Protein AF-A0A2J8TR13-F1 (afdb_monomer_lite)

Secondary structure (DSSP, 8-state):
-HHHHHHHHTT----BTTS-SB-----HHHHHHHHHHHHH-TT--S------S---BHHHHHHHHHHHTTS-----B-HHHHHHHH-HHHHTTT-

InterPro domains:
  IPR036291 NAD(P)-binding domain superfamily [SSF51735] (3-82)

Structure (mmCIF, N/CA/C/O backbone):
data_AF-A0A2J8TR13-F1
#
_entry.id   AF-A0A2J8TR13-F1
#
loop_
_atom_site.group_PDB
_atom_site.id
_atom_site.type_symbol
_atom_site.label_atom_id
_atom_site.label_alt_id
_atom_site.label_comp_id
_atom_site.label_asym_id
_atom_site.label_entity_id
_atom_site.label_seq_id
_atom_site.pdbx_PDB_ins_code
_atom_site.Cartn_x
_atom_site.Cartn_y
_atom_site.Cartn_z
_atom_site.occupancy
_atom_site.B_iso_or_equiv
_atom_site.auth_seq_id
_atom_site.auth_comp_id
_atom_site.auth_asym_id
_atom_site.auth_atom_id
_atom_site.pdbx_PDB_model_num
ATOM 1 N N . MET A 1 1 ? 4.945 -5.010 3.963 1.00 59.97 1 MET A N 1
ATOM 2 C CA . MET A 1 1 ? 3.850 -5.954 4.300 1.00 59.97 1 MET A CA 1
ATOM 3 C C . MET A 1 1 ? 3.982 -6.619 5.674 1.00 59.97 1 MET A C 1
ATOM 5 O O . MET A 1 1 ? 2.958 -6.770 6.326 1.00 59.97 1 MET A O 1
ATOM 9 N N . GLY A 1 2 ? 5.179 -7.006 6.148 1.00 62.50 2 GLY A N 1
ATOM 10 C CA . GLY A 1 2 ? 5.328 -7.804 7.384 1.00 62.50 2 GLY A CA 1
ATOM 11 C C . GLY A 1 2 ? 4.611 -7.255 8.630 1.00 62.50 2 GLY A C 1
ATOM 12 O O . GLY A 1 2 ? 3.906 -8.002 9.300 1.00 62.50 2 GLY A O 1
ATOM 13 N N . HIS A 1 3 ? 4.703 -5.945 8.888 1.00 68.38 3 HIS A N 1
ATOM 14 C CA . HIS A 1 3 ? 4.075 -5.316 10.060 1.00 68.38 3 HIS A CA 1
ATOM 15 C C . HIS A 1 3 ? 2.541 -5.208 9.987 1.00 68.38 3 HIS A C 1
ATOM 17 O O . HIS A 1 3 ? 1.891 -5.200 11.026 1.00 68.38 3 HIS A O 1
ATOM 23 N N . MET A 1 4 ? 1.951 -5.160 8.786 1.00 78.81 4 MET A N 1
ATOM 24 C CA . MET A 1 4 ? 0.489 -5.113 8.617 1.00 78.81 4 MET A CA 1
ATOM 25 C C . MET A 1 4 ? -0.129 -6.511 8.579 1.00 78.81 4 MET A C 1
ATOM 27 O O . MET A 1 4 ? -1.258 -6.702 9.015 1.00 78.81 4 MET A O 1
ATOM 31 N N . LEU A 1 5 ? 0.597 -7.512 8.079 1.00 86.31 5 LEU A N 1
ATOM 32 C CA . LEU A 1 5 ? 0.010 -8.821 7.809 1.00 86.31 5 LEU A CA 1
ATOM 33 C C . LEU A 1 5 ? -0.322 -9.606 9.086 1.00 86.31 5 LEU A C 1
ATOM 35 O O . LEU A 1 5 ? -1.340 -10.293 9.131 1.00 86.31 5 LEU A O 1
ATOM 39 N N . LEU A 1 6 ? 0.513 -9.512 10.127 1.00 90.00 6 LEU A N 1
ATOM 40 C CA . LEU A 1 6 ? 0.299 -10.255 11.372 1.00 90.00 6 LEU A CA 1
ATOM 41 C C . LEU A 1 6 ? -1.011 -9.851 12.084 1.00 90.00 6 LEU A C 1
ATOM 43 O O . LEU A 1 6 ? -1.822 -10.748 12.323 1.00 90.00 6 LEU A O 1
ATOM 47 N N . PRO A 1 7 ? -1.292 -8.557 12.353 1.00 89.75 7 PRO A N 1
ATOM 48 C CA . PRO A 1 7 ? -2.576 -8.142 12.923 1.00 89.75 7 PRO A CA 1
ATOM 49 C C . PRO A 1 7 ? -3.778 -8.635 12.110 1.00 89.75 7 PRO A C 1
ATOM 51 O O . PRO A 1 7 ? -4.728 -9.172 12.673 1.00 89.75 7 PRO A O 1
ATOM 54 N N . PHE A 1 8 ? -3.714 -8.541 10.779 1.00 92.94 8 PHE A N 1
ATOM 55 C CA . PHE A 1 8 ? -4.794 -8.990 9.901 1.00 92.94 8 PHE A CA 1
ATOM 56 C C . PHE A 1 8 ? -5.017 -10.506 9.953 1.00 92.94 8 PHE A C 1
ATOM 58 O O . PHE A 1 8 ? -6.161 -10.950 10.043 1.00 92.94 8 PHE A O 1
ATOM 65 N N . ARG A 1 9 ? -3.949 -11.315 9.975 1.00 91.81 9 ARG A N 1
ATOM 66 C CA . ARG A 1 9 ? -4.058 -12.782 10.111 1.00 91.81 9 ARG A CA 1
ATOM 67 C C . ARG A 1 9 ? -4.669 -13.203 11.449 1.00 91.81 9 ARG A C 1
ATOM 69 O O . ARG A 1 9 ? -5.366 -14.218 11.493 1.00 91.81 9 ARG A O 1
ATOM 76 N N . LEU A 1 10 ? -4.435 -12.417 12.502 1.00 92.50 10 LEU A N 1
ATOM 77 C CA . LEU A 1 10 ? -5.017 -12.602 13.834 1.00 92.50 10 LEU A CA 1
ATOM 78 C C . LEU A 1 10 ? -6.447 -12.040 13.961 1.00 92.50 10 LEU A C 1
ATOM 80 O O . LEU A 1 10 ? -7.064 -12.203 15.008 1.00 92.50 10 LEU A O 1
ATOM 84 N N . GLY A 1 11 ? -6.995 -11.399 12.921 1.00 91.88 11 GLY A N 1
ATOM 85 C CA . GLY A 1 11 ? -8.315 -10.755 12.971 1.00 91.88 11 GLY A CA 1
ATOM 86 C C . GLY A 1 11 ? -8.344 -9.445 13.767 1.00 91.88 11 GLY A C 1
ATOM 87 O O . GLY A 1 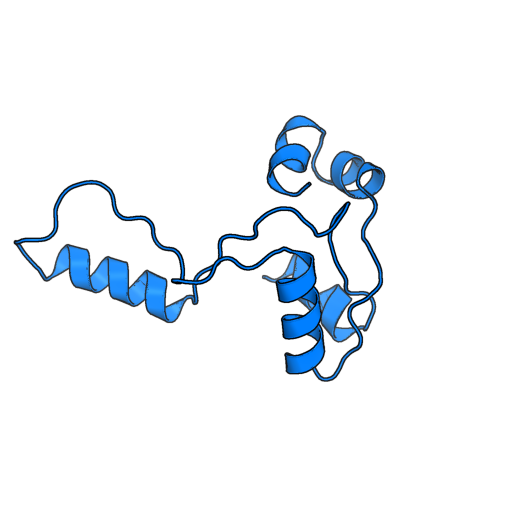11 ? -9.418 -8.968 14.118 1.00 91.88 11 GLY A O 1
ATOM 88 N N . LEU A 1 12 ? -7.172 -8.868 14.040 1.00 92.44 12 LEU A N 1
ATOM 89 C CA . LEU A 1 12 ? -6.982 -7.587 14.723 1.00 92.44 12 LEU A CA 1
ATOM 90 C C . LEU A 1 12 ? -6.714 -6.432 13.741 1.00 92.44 12 LEU A C 1
ATOM 92 O O . LEU A 1 12 ? -6.223 -5.378 14.133 1.00 92.44 12 LEU A O 1
ATOM 96 N N . GLY A 1 13 ? -6.962 -6.656 12.449 1.00 93.31 13 GLY A N 1
ATOM 97 C CA . GLY A 1 13 ? -6.757 -5.665 11.397 1.00 93.31 13 GLY A CA 1
ATOM 98 C C . GLY A 1 13 ? -7.915 -4.677 11.269 1.00 93.31 13 GLY A C 1
ATOM 99 O O . GLY A 1 13 ? -9.038 -4.928 11.716 1.00 93.31 13 GLY A O 1
ATOM 100 N N . GLY A 1 14 ? -7.649 -3.574 10.582 1.00 94.94 14 GLY A N 1
ATOM 101 C CA . GLY A 1 14 ? -8.646 -2.576 10.219 1.00 94.94 14 GLY A CA 1
ATOM 102 C C . GLY A 1 14 ? -8.008 -1.287 9.704 1.00 94.94 14 GLY A C 1
ATOM 103 O O . GLY A 1 14 ? -6.799 -1.269 9.445 1.00 94.94 14 GLY A O 1
ATOM 104 N N . PRO A 1 15 ? -8.821 -0.239 9.493 1.00 95.69 15 PRO A N 1
ATOM 105 C CA . PRO A 1 15 ? -8.356 1.021 8.929 1.00 95.69 15 PRO A CA 1
ATOM 106 C C . PRO A 1 15 ? -7.406 1.762 9.878 1.00 95.69 15 PRO A C 1
ATOM 108 O O . PRO A 1 15 ? -7.456 1.606 11.094 1.00 95.69 15 PRO A O 1
ATOM 111 N N . ILE A 1 16 ? -6.547 2.607 9.325 1.00 94.00 16 ILE A N 1
ATOM 112 C CA . ILE A 1 16 ? -5.644 3.485 10.067 1.00 94.00 16 ILE A CA 1
ATOM 113 C C . ILE A 1 16 ? -6.281 4.873 10.150 1.00 94.00 16 ILE A C 1
ATOM 115 O O . ILE A 1 16 ? -6.680 5.437 9.131 1.00 94.00 16 ILE A O 1
ATOM 119 N N . GLY A 1 17 ? -6.362 5.440 11.354 1.00 92.88 17 GLY A N 1
ATOM 120 C CA . GLY A 1 17 ? -6.969 6.750 11.566 1.00 92.88 17 GLY A CA 1
ATOM 121 C C . GLY A 1 17 ? -8.440 6.764 11.145 1.00 92.88 17 GLY A C 1
ATOM 122 O O . GLY A 1 17 ? -9.223 5.923 11.584 1.00 92.88 17 GLY A O 1
ATOM 123 N N . SER A 1 18 ? -8.814 7.729 10.298 1.00 93.31 18 SER A N 1
ATOM 124 C CA . SER A 1 18 ? -10.186 7.838 9.783 1.00 93.31 18 SER A CA 1
ATOM 125 C C . SER A 1 18 ? -10.522 6.776 8.728 1.00 93.31 18 SER A C 1
ATOM 127 O O . SER A 1 18 ? -11.694 6.471 8.532 1.00 93.31 18 SER A O 1
ATOM 129 N N . GLY A 1 19 ? -9.511 6.241 8.037 1.00 94.44 19 GLY A N 1
ATOM 130 C CA . GLY A 1 19 ? -9.660 5.320 6.912 1.00 94.44 19 GLY A CA 1
ATOM 131 C C . GLY A 1 19 ? -10.021 5.977 5.572 1.00 94.44 19 GLY A C 1
ATOM 132 O O . GLY A 1 19 ? -9.976 5.291 4.553 1.00 94.44 19 GLY A O 1
ATOM 133 N N . HIS A 1 20 ? -10.357 7.272 5.544 1.00 95.06 20 HIS A N 1
ATOM 134 C CA . HIS A 1 20 ? -10.798 7.984 4.333 1.00 95.06 20 HIS A CA 1
ATOM 135 C C . HIS A 1 20 ? -9.645 8.472 3.453 1.00 95.06 20 HIS A C 1
ATOM 137 O O . HIS A 1 20 ? -9.863 8.849 2.303 1.00 95.06 20 HIS A O 1
ATOM 143 N N . GLN A 1 21 ? -8.424 8.495 3.984 1.00 94.31 21 GLN A N 1
ATOM 144 C CA . GLN A 1 21 ? -7.247 8.893 3.233 1.00 94.31 21 GLN A CA 1
ATOM 145 C C . GLN A 1 21 ? -7.003 7.926 2.069 1.00 94.31 21 GLN A C 1
ATOM 147 O O . GLN A 1 21 ? -7.159 6.705 2.206 1.00 94.31 21 GLN A O 1
ATOM 152 N N . PHE A 1 22 ? -6.618 8.479 0.917 1.00 94.81 22 PHE A N 1
ATOM 153 C CA . PHE A 1 22 ? -6.249 7.681 -0.246 1.00 94.81 22 PHE A CA 1
ATOM 154 C C . PHE A 1 22 ? -5.046 6.797 0.074 1.00 94.81 22 PHE A C 1
ATOM 156 O O . PHE A 1 22 ? -4.091 7.221 0.725 1.00 94.81 22 PHE A O 1
ATOM 163 N N . PHE A 1 23 ? -5.095 5.564 -0.413 1.00 94.06 23 PHE A N 1
ATOM 164 C CA . PHE A 1 23 ? -4.073 4.558 -0.194 1.00 94.06 23 PHE A CA 1
ATOM 165 C C . PHE A 1 23 ? -3.475 4.133 -1.541 1.00 94.06 23 PHE A C 1
ATOM 167 O O . PHE A 1 23 ? -3.926 3.148 -2.132 1.00 94.06 23 PHE A O 1
ATOM 174 N N . PRO A 1 24 ? -2.485 4.881 -2.067 1.00 93.81 24 PRO A N 1
ATOM 175 C CA . PRO A 1 24 ? -1.802 4.490 -3.291 1.00 93.81 24 PRO A CA 1
ATOM 176 C C . PRO A 1 24 ? -1.081 3.161 -3.061 1.00 93.81 24 PRO A C 1
ATOM 178 O O . PRO A 1 24 ? -0.255 3.023 -2.158 1.00 93.81 24 PRO A O 1
ATOM 181 N N . TRP A 1 25 ? -1.407 2.170 -3.881 1.00 93.50 25 TRP A N 1
ATOM 182 C CA . TRP A 1 25 ? -0.852 0.826 -3.794 1.00 93.50 25 TRP A CA 1
ATOM 183 C C . TRP A 1 25 ? -0.472 0.335 -5.186 1.00 93.50 25 TRP A C 1
ATOM 185 O O . TRP A 1 25 ? -0.968 0.835 -6.191 1.00 93.50 25 TRP A O 1
ATOM 195 N N . ILE A 1 26 ? 0.410 -0.655 -5.244 1.00 96.19 26 ILE A N 1
ATOM 196 C CA . ILE A 1 26 ? 0.754 -1.367 -6.472 1.00 96.19 26 ILE A CA 1
ATOM 197 C C . ILE A 1 26 ? 1.079 -2.814 -6.122 1.00 96.19 26 ILE A C 1
ATOM 199 O O . ILE A 1 26 ? 1.660 -3.089 -5.065 1.00 96.19 26 ILE A O 1
ATOM 203 N N . HIS A 1 27 ? 0.689 -3.754 -6.980 1.00 95.06 27 HIS A N 1
ATOM 204 C CA . HIS A 1 27 ? 1.138 -5.129 -6.835 1.00 95.06 27 HIS A CA 1
ATOM 205 C C . HIS A 1 27 ? 2.640 -5.214 -7.143 1.00 95.06 27 HIS A C 1
ATOM 207 O O . HIS A 1 27 ? 3.136 -4.568 -8.062 1.00 95.06 27 HIS A O 1
ATOM 213 N N . ILE A 1 28 ? 3.388 -6.035 -6.401 1.00 95.69 28 ILE A N 1
ATOM 214 C CA . ILE A 1 28 ? 4.847 -6.130 -6.578 1.00 95.69 28 ILE A CA 1
ATOM 215 C C . ILE A 1 28 ? 5.243 -6.555 -8.000 1.00 95.69 28 ILE A C 1
ATOM 217 O O . ILE A 1 28 ? 6.234 -6.064 -8.532 1.00 95.69 28 ILE A O 1
ATOM 221 N N . GLY A 1 29 ? 4.440 -7.420 -8.627 1.00 98.00 29 GLY A N 1
ATOM 222 C CA . GLY A 1 29 ? 4.635 -7.835 -10.015 1.00 98.00 29 GLY A CA 1
ATOM 223 C C . GLY A 1 29 ? 4.432 -6.696 -11.014 1.00 98.00 29 GLY A C 1
ATOM 224 O O . GLY A 1 29 ? 5.196 -6.600 -11.967 1.00 98.00 29 GLY A O 1
ATOM 225 N N . ASP A 1 30 ? 3.479 -5.794 -10.762 1.00 97.56 30 ASP A N 1
ATOM 226 C CA . ASP A 1 30 ? 3.239 -4.644 -11.639 1.00 97.56 30 ASP A CA 1
ATOM 227 C C . ASP A 1 30 ? 4.366 -3.623 -11.509 1.00 97.56 30 ASP A C 1
ATOM 229 O O . ASP A 1 30 ? 4.844 -3.108 -12.513 1.00 97.56 30 ASP A O 1
ATOM 233 N N . LEU A 1 31 ? 4.856 -3.372 -10.290 1.00 98.00 31 LEU A N 1
ATOM 234 C CA . LEU A 1 31 ? 6.004 -2.486 -10.098 1.00 98.00 31 LEU A CA 1
ATOM 235 C C . LEU A 1 31 ? 7.260 -3.049 -10.775 1.00 98.00 31 LEU A C 1
ATOM 237 O O . LEU A 1 31 ? 7.967 -2.310 -11.456 1.00 98.00 31 LEU A O 1
ATOM 241 N N . ALA A 1 32 ? 7.520 -4.352 -10.628 1.00 98.25 32 ALA A N 1
ATOM 242 C CA . ALA A 1 32 ? 8.608 -5.017 -11.339 1.00 98.25 32 ALA A CA 1
ATOM 243 C C . ALA A 1 32 ? 8.432 -4.900 -12.863 1.00 98.25 32 ALA A C 1
ATOM 245 O O . ALA A 1 32 ? 9.378 -4.540 -13.555 1.00 98.25 32 ALA A O 1
ATOM 246 N N . GLY A 1 33 ? 7.216 -5.115 -13.371 1.00 98.38 33 GLY A N 1
ATOM 247 C CA . GLY A 1 33 ? 6.889 -4.969 -14.788 1.00 98.38 33 GLY A CA 1
ATOM 248 C C . GLY A 1 33 ? 7.094 -3.547 -15.313 1.00 98.38 33 GLY A C 1
ATOM 249 O O . GLY A 1 33 ? 7.669 -3.380 -16.384 1.00 98.38 33 GLY A O 1
ATOM 250 N N . ILE A 1 34 ? 6.702 -2.520 -14.551 1.00 97.94 34 ILE A N 1
ATOM 251 C CA . ILE A 1 34 ? 6.948 -1.111 -14.900 1.00 97.94 34 ILE A CA 1
ATOM 252 C C . ILE A 1 34 ? 8.451 -0.841 -14.998 1.00 97.94 34 ILE A C 1
ATOM 254 O O . ILE A 1 34 ? 8.892 -0.207 -15.955 1.00 97.94 34 ILE A O 1
ATOM 258 N N . LEU A 1 35 ? 9.241 -1.333 -14.038 1.00 97.88 35 LEU A N 1
ATOM 259 C CA . LEU A 1 35 ? 10.695 -1.169 -14.051 1.00 97.88 35 LEU A CA 1
ATOM 260 C C . LEU A 1 35 ? 11.330 -1.876 -15.255 1.00 97.88 35 LEU A C 1
ATOM 262 O O . LEU A 1 35 ? 12.122 -1.261 -15.963 1.00 97.88 35 LEU A O 1
ATOM 266 N N . THR A 1 36 ? 10.956 -3.129 -15.524 1.00 98.38 36 THR A N 1
ATOM 267 C CA . THR A 1 36 ? 11.423 -3.876 -16.702 1.00 98.38 36 THR A CA 1
ATOM 268 C C . THR A 1 36 ? 11.054 -3.154 -17.995 1.00 98.38 36 THR A C 1
ATOM 270 O O . THR A 1 36 ? 11.916 -2.927 -18.838 1.00 98.38 36 THR A O 1
ATOM 273 N N . HIS A 1 37 ? 9.805 -2.704 -18.126 1.00 98.25 37 HIS A N 1
ATOM 274 C CA . HIS A 1 37 ? 9.348 -1.981 -19.307 1.00 98.25 37 HIS A CA 1
ATOM 275 C C . HIS A 1 37 ? 10.114 -0.670 -19.514 1.00 98.25 37 HIS A C 1
ATOM 277 O O . HIS A 1 37 ? 10.523 -0.376 -20.633 1.00 98.25 37 HIS A O 1
ATOM 283 N N . ALA A 1 38 ? 10.363 0.091 -18.446 1.00 97.62 38 ALA A N 1
ATOM 284 C CA . ALA A 1 38 ? 11.135 1.329 -18.518 1.00 97.62 38 ALA A CA 1
ATOM 285 C C . ALA A 1 38 ? 12.606 1.102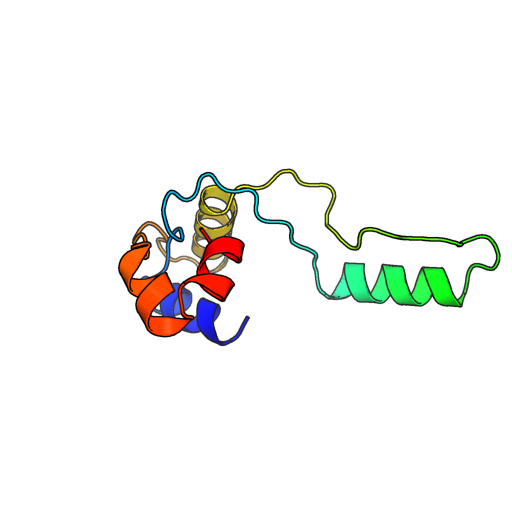 -18.915 1.00 97.62 38 ALA A C 1
ATOM 287 O O . ALA A 1 38 ? 13.212 1.985 -19.513 1.00 97.62 38 ALA A O 1
ATOM 288 N N . LEU A 1 39 ? 13.178 -0.064 -18.594 1.00 97.81 39 LEU A N 1
ATOM 289 C CA . LEU A 1 39 ? 14.540 -0.433 -18.988 1.00 97.81 39 LEU A CA 1
ATOM 290 C C . LEU A 1 39 ? 14.626 -0.932 -20.437 1.00 97.81 39 LEU A C 1
ATOM 292 O O . LEU A 1 39 ? 15.624 -0.681 -21.107 1.00 97.81 39 LEU A O 1
ATOM 296 N N . GLU A 1 40 ? 13.612 -1.654 -20.913 1.00 98.25 40 GLU A N 1
ATOM 297 C CA . GLU A 1 40 ? 13.621 -2.297 -22.236 1.00 98.25 40 GLU A CA 1
ATOM 298 C C . GLU A 1 40 ? 13.067 -1.397 -23.352 1.00 98.25 40 GLU A C 1
ATOM 300 O O . GLU A 1 40 ? 13.461 -1.520 -24.515 1.00 98.25 40 GLU A O 1
ATOM 305 N N . ALA A 1 41 ? 12.142 -0.490 -23.028 1.00 97.94 41 ALA A N 1
ATOM 306 C CA . ALA A 1 41 ? 11.478 0.362 -24.003 1.00 97.94 41 ALA A CA 1
ATOM 307 C C . ALA A 1 41 ? 12.160 1.734 -24.128 1.00 97.94 41 ALA A C 1
ATOM 309 O O . ALA A 1 41 ? 11.920 2.646 -23.342 1.00 97.94 41 ALA A O 1
ATOM 310 N N . ASN A 1 42 ? 12.915 1.932 -25.214 1.00 95.88 42 ASN A N 1
ATOM 311 C CA . ASN A 1 42 ? 13.672 3.168 -25.493 1.00 95.88 42 ASN A CA 1
ATOM 312 C C . ASN A 1 42 ? 12.831 4.456 -25.604 1.00 95.88 42 ASN A C 1
ATOM 314 O O . ASN A 1 42 ? 13.387 5.549 -25.686 1.00 95.88 42 ASN A O 1
ATOM 318 N N . HIS A 1 43 ? 11.504 4.345 -25.677 1.00 97.31 43 HIS A N 1
ATOM 319 C CA . HIS A 1 43 ? 10.604 5.494 -25.767 1.00 97.31 43 HIS A CA 1
ATOM 320 C C . HIS A 1 43 ? 10.082 5.952 -24.400 1.00 97.31 43 HIS A C 1
ATOM 322 O O . HIS A 1 43 ? 9.457 7.008 -24.327 1.00 97.31 43 HIS A O 1
ATOM 328 N N . VAL A 1 44 ? 10.314 5.195 -23.327 1.00 97.62 44 VAL A N 1
ATOM 329 C CA . VAL A 1 44 ? 9.869 5.558 -21.979 1.00 97.62 44 VAL A CA 1
ATOM 330 C C . VAL A 1 44 ? 10.869 6.537 -21.369 1.00 97.62 44 VAL A C 1
ATOM 332 O O . VAL A 1 44 ? 12.053 6.244 -21.245 1.00 97.62 44 VAL A O 1
ATOM 335 N N . HIS A 1 45 ? 10.397 7.725 -20.999 1.00 96.00 45 HIS A N 1
ATOM 336 C CA . HIS A 1 45 ? 11.222 8.776 -20.407 1.00 96.00 45 HIS A CA 1
ATOM 337 C C . HIS A 1 45 ? 10.410 9.627 -19.427 1.00 96.00 45 HIS A C 1
ATOM 339 O O . HIS A 1 45 ? 9.192 9.744 -19.540 1.00 96.00 45 HIS A O 1
ATOM 345 N N . GLY A 1 46 ? 11.101 10.253 -18.473 1.00 96.38 46 GLY A N 1
ATOM 346 C CA . GLY A 1 46 ? 10.483 11.111 -17.464 1.00 96.38 46 GLY A CA 1
ATOM 347 C C . GLY A 1 46 ? 9.995 10.355 -16.226 1.00 96.38 46 GLY A C 1
ATOM 348 O O . GLY A 1 46 ? 10.523 9.304 -15.868 1.00 96.38 46 GLY A O 1
ATOM 349 N N . VAL A 1 47 ? 9.023 10.943 -15.527 1.00 96.81 47 VAL A N 1
ATOM 350 C CA . VAL A 1 47 ? 8.514 10.436 -14.244 1.00 96.81 47 VAL A CA 1
ATOM 351 C C . VAL A 1 47 ? 7.332 9.501 -14.477 1.00 96.81 47 VAL A C 1
ATOM 353 O O . VAL A 1 47 ? 6.361 9.877 -15.131 1.00 96.81 47 VAL A O 1
ATOM 356 N N . LEU A 1 48 ? 7.390 8.309 -13.881 1.00 96.81 48 LEU A N 1
ATOM 357 C CA . LEU A 1 48 ? 6.295 7.342 -13.867 1.00 96.81 48 LEU A CA 1
ATOM 358 C C . LEU A 1 48 ? 5.770 7.165 -12.442 1.00 96.81 48 LEU A C 1
ATOM 360 O O . LEU A 1 48 ? 6.536 6.877 -11.521 1.00 96.81 48 LEU A O 1
ATOM 364 N N . ASN A 1 49 ? 4.454 7.274 -12.267 1.00 95.88 49 ASN A N 1
ATOM 365 C CA . ASN A 1 49 ? 3.805 6.911 -11.012 1.00 95.88 49 ASN A CA 1
ATOM 366 C C . ASN A 1 49 ? 3.540 5.402 -11.003 1.00 95.88 49 ASN A C 1
ATOM 368 O O . ASN A 1 49 ? 2.622 4.924 -11.666 1.00 95.88 49 ASN A O 1
ATOM 372 N N . GLY A 1 50 ? 4.338 4.654 -10.239 1.00 96.25 50 GLY A N 1
ATOM 373 C CA . GLY A 1 50 ? 4.170 3.214 -10.032 1.00 96.25 50 GLY A CA 1
ATOM 374 C C . GLY A 1 50 ? 3.032 2.896 -9.065 1.00 96.25 50 GLY A C 1
ATOM 375 O O . GLY A 1 50 ? 3.277 2.397 -7.969 1.00 96.25 50 GLY A O 1
ATOM 376 N N . VAL A 1 51 ? 1.798 3.207 -9.457 1.00 96.31 51 VAL A N 1
ATOM 377 C CA . VAL A 1 51 ? 0.575 2.927 -8.692 1.00 96.31 51 VAL A CA 1
ATOM 378 C C . VAL A 1 51 ? -0.421 2.162 -9.557 1.00 96.31 51 VAL A C 1
ATOM 380 O O . VAL A 1 51 ? -0.490 2.366 -10.768 1.00 96.31 51 VAL A O 1
ATOM 383 N N . ALA A 1 52 ? -1.204 1.280 -8.941 1.00 95.62 52 ALA A N 1
ATOM 384 C CA . ALA A 1 52 ? -2.328 0.637 -9.604 1.00 95.62 52 ALA A CA 1
ATOM 385 C C . ALA A 1 52 ? -3.371 1.695 -10.024 1.00 95.62 52 ALA A C 1
ATOM 387 O O . ALA A 1 52 ? -3.529 2.706 -9.330 1.00 95.62 52 ALA A O 1
ATOM 388 N N . PRO A 1 53 ? -4.128 1.472 -11.115 1.00 91.75 53 PRO A N 1
ATOM 389 C CA . PRO A 1 53 ? -5.173 2.385 -11.584 1.00 91.75 53 PRO A CA 1
ATOM 390 C C . PRO A 1 53 ? -6.438 2.274 -10.713 1.00 91.75 53 PRO A C 1
ATOM 392 O O . PRO A 1 53 ? -7.512 1.901 -11.177 1.00 91.75 53 PRO A O 1
ATOM 395 N N . SER A 1 54 ? -6.298 2.555 -9.418 1.00 88.19 54 SER A N 1
ATOM 396 C CA . SER A 1 54 ? -7.343 2.435 -8.404 1.00 88.19 54 SER A CA 1
ATOM 397 C C . SER A 1 54 ? -7.281 3.622 -7.448 1.00 88.19 54 SER A C 1
ATOM 399 O O . SER A 1 54 ? -6.232 3.915 -6.881 1.00 88.19 54 SER A O 1
ATOM 401 N N . SER A 1 55 ? -8.426 4.245 -7.180 1.00 89.75 55 SER A N 1
ATOM 402 C CA . SER A 1 55 ? -8.565 5.328 -6.194 1.00 89.75 55 SER A CA 1
ATOM 403 C C . SER A 1 55 ? -8.985 4.790 -4.824 1.00 89.75 55 SER A C 1
ATOM 405 O O . SER A 1 55 ? -9.946 5.273 -4.237 1.00 89.75 55 SER A O 1
ATOM 407 N N . ALA A 1 56 ? -8.295 3.753 -4.342 1.00 94.31 56 ALA A N 1
ATOM 408 C CA . ALA A 1 56 ? -8.674 3.085 -3.100 1.00 94.31 56 ALA A CA 1
ATOM 409 C C . ALA A 1 56 ? -8.389 3.968 -1.877 1.00 94.31 56 ALA A C 1
ATOM 411 O O . ALA A 1 56 ? -7.345 4.619 -1.788 1.00 94.31 56 ALA A O 1
ATOM 412 N N . THR A 1 57 ? -9.295 3.940 -0.909 1.00 96.19 57 THR A N 1
ATOM 413 C CA . THR A 1 57 ? -9.096 4.469 0.445 1.00 96.19 57 THR A CA 1
ATOM 414 C C . THR A 1 57 ? -8.448 3.421 1.351 1.00 96.19 57 THR A C 1
ATOM 416 O O . THR A 1 57 ? -8.465 2.217 1.070 1.00 96.19 57 THR A O 1
ATOM 419 N N . ASN A 1 58 ? -7.884 3.854 2.481 1.00 95.25 58 ASN A N 1
ATOM 420 C CA . ASN A 1 58 ? -7.326 2.924 3.461 1.00 95.25 58 ASN A CA 1
ATOM 421 C C . ASN A 1 58 ? -8.392 1.963 4.032 1.00 95.25 58 ASN A C 1
ATOM 423 O O . ASN A 1 58 ? -8.093 0.788 4.257 1.00 95.25 58 ASN A O 1
ATOM 427 N N . ALA A 1 59 ? -9.633 2.428 4.212 1.00 95.62 59 ALA A N 1
ATOM 428 C CA . ALA A 1 59 ? -10.754 1.600 4.652 1.00 95.62 59 ALA A CA 1
ATOM 429 C C . ALA A 1 59 ? -11.091 0.487 3.647 1.00 95.62 59 ALA A C 1
ATOM 431 O O . ALA A 1 59 ? -11.195 -0.679 4.037 1.00 95.62 59 ALA A O 1
ATOM 432 N N . GLU A 1 60 ? -11.190 0.819 2.358 1.00 96.00 60 GLU A N 1
ATOM 433 C CA . GLU A 1 60 ? -11.433 -0.166 1.294 1.00 96.00 60 GLU A CA 1
ATOM 434 C C . GLU A 1 60 ? -10.285 -1.174 1.190 1.00 96.00 60 GLU A C 1
ATOM 436 O O . GLU A 1 60 ? -10.518 -2.382 1.070 1.00 96.00 60 GLU A O 1
ATOM 441 N N . PHE A 1 61 ? -9.038 -0.701 1.300 1.00 94.75 61 PHE A N 1
ATOM 442 C CA . PHE A 1 61 ? -7.867 -1.573 1.327 1.00 94.75 61 PHE A CA 1
ATOM 443 C C . PHE A 1 61 ?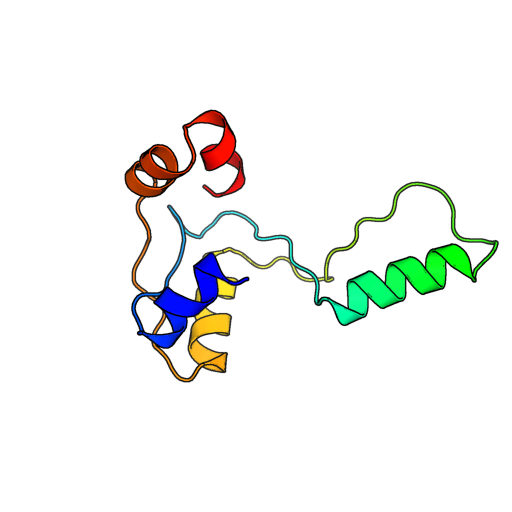 -7.916 -2.547 2.514 1.00 94.75 61 PHE A C 1
ATOM 445 O O . PHE A 1 61 ? -7.749 -3.754 2.328 1.00 94.75 61 PHE A O 1
ATOM 452 N N . ALA A 1 62 ? -8.182 -2.052 3.727 1.00 95.12 62 ALA A N 1
ATOM 453 C CA . ALA A 1 62 ? -8.274 -2.881 4.925 1.00 95.12 62 ALA A CA 1
ATOM 454 C C . ALA A 1 62 ? -9.396 -3.924 4.798 1.00 95.12 62 ALA A C 1
ATOM 456 O O . ALA A 1 62 ? -9.180 -5.108 5.064 1.00 95.12 62 ALA A O 1
ATOM 457 N N . GLN A 1 63 ? -10.577 -3.529 4.325 1.00 95.62 63 GLN A N 1
ATOM 458 C CA . GLN A 1 63 ? -11.683 -4.460 4.107 1.00 95.62 63 GLN A CA 1
ATOM 459 C C . GLN A 1 63 ? -11.308 -5.561 3.104 1.00 95.62 63 GLN A C 1
ATOM 461 O O . GLN A 1 63 ? -11.531 -6.744 3.374 1.00 95.62 63 GLN A O 1
ATOM 466 N N . THR A 1 64 ? -10.691 -5.181 1.983 1.00 94.94 64 THR A N 1
ATOM 467 C CA . THR A 1 64 ? -10.283 -6.113 0.922 1.00 94.94 64 THR A CA 1
ATOM 468 C C . THR A 1 64 ? -9.202 -7.077 1.408 1.00 94.94 64 THR A C 1
ATOM 470 O O . THR A 1 64 ? -9.290 -8.281 1.165 1.00 94.94 64 THR A O 1
ATOM 473 N N . LEU A 1 65 ? -8.217 -6.586 2.167 1.00 94.12 65 LEU A N 1
ATOM 474 C CA . LEU A 1 65 ? -7.175 -7.421 2.765 1.00 94.12 65 LEU A CA 1
ATOM 475 C C . LEU A 1 65 ? -7.754 -8.407 3.792 1.00 94.12 65 LEU A C 1
ATOM 477 O O . LEU A 1 65 ? -7.361 -9.572 3.815 1.00 94.12 65 LEU A O 1
ATOM 481 N N . GLY A 1 66 ? -8.702 -7.965 4.622 1.00 95.31 66 GLY A N 1
ATOM 482 C CA . GLY A 1 66 ? -9.423 -8.847 5.541 1.00 95.31 66 GLY A CA 1
ATOM 483 C C . GLY A 1 66 ? -10.160 -9.962 4.801 1.00 95.31 66 GLY A C 1
ATOM 484 O O . GLY A 1 66 ? -9.967 -11.140 5.114 1.00 95.31 66 GLY A O 1
ATOM 485 N N . ALA A 1 67 ? -10.934 -9.602 3.773 1.00 96.00 67 ALA A N 1
ATOM 486 C CA . ALA A 1 67 ? -11.676 -10.552 2.947 1.00 96.00 67 ALA A CA 1
ATOM 487 C C . ALA A 1 67 ? -10.750 -11.582 2.279 1.00 96.00 67 ALA A C 1
ATOM 489 O O . ALA A 1 67 ? -11.009 -12.782 2.375 1.00 96.00 67 ALA A O 1
ATOM 490 N N . ALA A 1 68 ? -9.630 -11.138 1.697 1.00 95.00 68 ALA A N 1
ATOM 491 C CA . ALA A 1 68 ? -8.636 -12.015 1.075 1.00 95.00 68 ALA A CA 1
ATOM 492 C C . ALA A 1 68 ? -7.999 -13.012 2.064 1.00 95.00 68 ALA A C 1
ATOM 494 O O . ALA A 1 68 ? -7.579 -14.098 1.671 1.00 95.00 68 ALA A O 1
ATOM 495 N N . LEU A 1 69 ? -7.939 -12.663 3.352 1.00 94.56 69 LEU A N 1
ATOM 496 C CA . LEU A 1 69 ? -7.409 -13.516 4.419 1.00 94.56 69 LEU A CA 1
ATOM 497 C C . LEU A 1 69 ? -8.490 -14.330 5.151 1.00 94.56 69 LEU A C 1
ATOM 499 O O . LEU A 1 69 ? -8.159 -15.066 6.083 1.00 94.56 69 LEU A O 1
ATOM 503 N N . GLY A 1 70 ? -9.768 -14.191 4.784 1.00 95.62 70 GLY A N 1
ATOM 504 C CA . GLY A 1 70 ? -10.884 -14.820 5.500 1.00 95.62 70 GLY A CA 1
ATOM 505 C C . GLY A 1 70 ? -11.062 -14.289 6.928 1.00 95.62 70 GLY A C 1
ATOM 506 O O . GLY A 1 70 ? -11.502 -15.017 7.822 1.00 95.62 70 GLY A O 1
ATOM 507 N N . ARG A 1 71 ? -10.675 -13.033 7.179 1.00 95.25 71 ARG A N 1
ATOM 508 C CA . ARG A 1 71 ? -10.722 -12.385 8.496 1.00 95.25 71 ARG A CA 1
ATOM 509 C C . ARG A 1 71 ? -11.534 -11.098 8.442 1.00 95.25 71 ARG A C 1
ATOM 511 O O . ARG A 1 71 ? -11.620 -10.422 7.424 1.00 95.25 71 ARG A O 1
ATOM 518 N N . ARG A 1 72 ? -12.121 -10.730 9.579 1.00 92.06 72 ARG A N 1
ATOM 519 C CA . ARG A 1 72 ? -12.749 -9.416 9.733 1.00 92.06 72 ARG A CA 1
ATOM 520 C C . ARG A 1 72 ? -11.653 -8.351 9.898 1.00 92.06 72 ARG A C 1
ATOM 522 O O . ARG A 1 72 ? -10.665 -8.612 10.578 1.00 92.06 72 ARG A O 1
ATOM 529 N N . ALA A 1 73 ? -11.835 -7.176 9.295 1.00 92.62 73 ALA A N 1
ATOM 530 C CA . ALA A 1 73 ? -10.857 -6.084 9.311 1.00 92.62 73 ALA A CA 1
ATOM 531 C C . ALA A 1 73 ? -11.519 -4.730 9.623 1.00 92.62 73 ALA A C 1
ATOM 533 O O . ALA A 1 73 ? -11.567 -3.839 8.781 1.00 92.62 73 ALA A O 1
ATOM 534 N N . PHE A 1 74 ? -12.086 -4.597 10.823 1.00 90.62 74 PHE A N 1
ATOM 535 C CA . PHE A 1 74 ? -12.843 -3.409 11.240 1.00 90.62 74 PHE A CA 1
ATOM 536 C C . PHE A 1 74 ? -12.278 -2.735 12.494 1.00 90.62 74 PHE A C 1
ATOM 538 O O . PHE A 1 74 ? -12.915 -1.817 12.995 1.00 90.62 74 PHE A O 1
ATOM 545 N N . ILE A 1 75 ? -11.133 -3.179 13.031 1.00 94.56 75 ILE A N 1
ATOM 546 C CA . ILE A 1 75 ? -10.536 -2.569 14.227 1.00 94.56 75 ILE A CA 1
ATOM 547 C C . ILE A 1 75 ? -9.699 -1.358 13.793 1.00 94.56 75 ILE A C 1
ATOM 549 O O . ILE A 1 75 ? -8.615 -1.558 13.241 1.00 94.56 75 ILE A O 1
ATOM 553 N N . PRO A 1 76 ? -10.167 -0.112 14.001 1.00 93.31 76 PRO A N 1
ATOM 554 C CA . PRO A 1 76 ? -9.405 1.055 13.595 1.00 93.31 76 PRO A CA 1
ATOM 555 C C . PRO A 1 76 ? -8.165 1.220 14.476 1.00 93.31 76 PRO A C 1
ATOM 557 O O . PRO A 1 76 ? -8.244 1.091 15.700 1.00 93.31 76 PRO A O 1
ATOM 560 N N . LEU A 1 77 ? -7.028 1.557 13.870 1.00 93.25 77 LEU A N 1
ATOM 561 C CA . LEU A 1 77 ? -5.824 1.966 14.584 1.00 93.25 77 LEU A CA 1
ATOM 562 C C . LEU A 1 77 ? -5.892 3.480 14.851 1.00 93.25 77 LEU A C 1
ATOM 564 O O . LEU A 1 77 ? -5.794 4.256 13.896 1.00 93.25 77 LEU A O 1
ATOM 568 N N . PRO A 1 78 ? -6.043 3.937 16.110 1.00 94.00 78 PRO A N 1
ATOM 569 C CA . PRO A 1 78 ? -6.214 5.357 16.399 1.00 94.00 78 PRO A CA 1
ATOM 570 C C . PRO A 1 78 ? -4.989 6.181 16.001 1.00 94.00 78 PRO A C 1
ATOM 572 O O . PRO A 1 78 ? -3.848 5.755 16.201 1.00 94.00 78 PRO A O 1
ATOM 575 N N . SER A 1 79 ? -5.215 7.410 15.533 1.00 92.88 79 SER A N 1
ATOM 576 C CA . SER A 1 79 ? -4.150 8.325 15.103 1.00 92.88 79 SER A CA 1
ATOM 577 C C . SER A 1 79 ? -3.083 8.566 16.172 1.00 92.88 79 SER A C 1
ATOM 579 O O . SER A 1 79 ? -1.905 8.698 15.854 1.00 92.88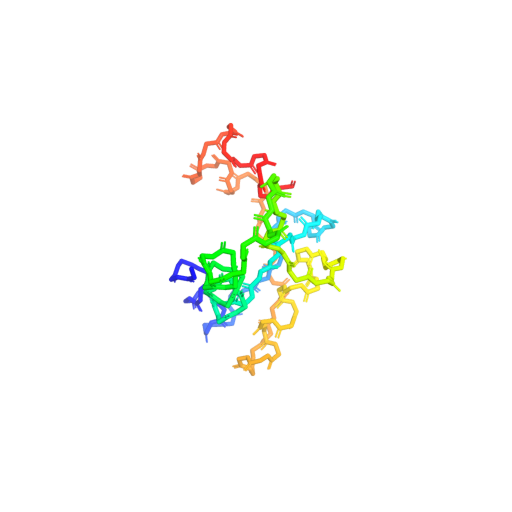 79 SER A O 1
ATOM 581 N N . THR A 1 80 ? -3.476 8.574 17.446 1.00 93.94 80 THR A N 1
ATOM 582 C CA . THR A 1 80 ? -2.564 8.715 18.589 1.00 93.94 80 THR A CA 1
ATOM 583 C C . THR A 1 80 ? -1.590 7.544 18.705 1.00 93.94 80 THR A C 1
ATOM 585 O O . THR A 1 80 ? -0.414 7.763 18.982 1.00 93.94 80 THR A O 1
ATOM 588 N N . VAL A 1 81 ? -2.043 6.315 18.435 1.00 92.62 81 VAL A N 1
ATOM 589 C CA . VAL A 1 81 ? -1.192 5.116 18.445 1.00 92.62 81 VAL A CA 1
ATOM 590 C C . VAL A 1 81 ? -0.207 5.164 17.281 1.00 92.62 81 VAL A C 1
ATOM 592 O O . VAL A 1 81 ? 0.983 4.928 17.473 1.00 92.62 81 VAL A O 1
ATOM 595 N N . VAL A 1 82 ? -0.672 5.549 16.089 1.00 91.56 82 VAL A N 1
ATOM 596 C CA . VAL A 1 82 ? 0.199 5.730 14.913 1.00 91.56 82 VAL A CA 1
ATOM 597 C C . VAL A 1 82 ? 1.278 6.779 15.197 1.00 91.56 82 VAL A C 1
ATOM 599 O O . VAL A 1 82 ? 2.458 6.537 14.950 1.00 91.56 82 VAL A O 1
ATOM 602 N N . GLN A 1 83 ? 0.897 7.921 15.775 1.00 93.56 83 GLN A N 1
ATOM 603 C CA . GLN A 1 83 ? 1.831 8.981 16.161 1.00 93.56 83 GLN A CA 1
ATOM 604 C C . GLN A 1 83 ? 2.817 8.535 17.245 1.00 93.56 83 GLN A C 1
ATOM 606 O O . GLN A 1 83 ? 3.977 8.933 17.186 1.00 93.56 83 GLN A O 1
ATOM 611 N N . ALA A 1 84 ? 2.394 7.710 18.205 1.00 93.94 84 ALA A N 1
ATOM 612 C CA . ALA A 1 84 ? 3.279 7.182 19.241 1.00 93.94 84 ALA A CA 1
ATOM 613 C C . ALA A 1 84 ? 4.326 6.211 18.670 1.00 93.94 84 ALA A C 1
ATOM 615 O O . ALA A 1 84 ? 5.485 6.261 19.070 1.00 93.94 84 ALA A O 1
ATOM 616 N N . VAL A 1 85 ? 3.938 5.359 17.714 1.00 91.38 85 VAL A N 1
ATOM 617 C CA . VAL A 1 85 ? 4.834 4.356 17.111 1.00 91.38 85 VAL A CA 1
ATOM 618 C C . VAL A 1 85 ? 5.780 4.979 16.084 1.00 91.38 85 VAL A C 1
ATOM 620 O O . VAL A 1 85 ? 6.970 4.671 16.072 1.00 91.38 85 VAL A O 1
ATOM 623 N N . PHE A 1 86 ? 5.270 5.854 15.214 1.00 89.56 86 PHE A N 1
ATOM 624 C CA . PHE A 1 86 ? 6.036 6.381 14.082 1.00 89.5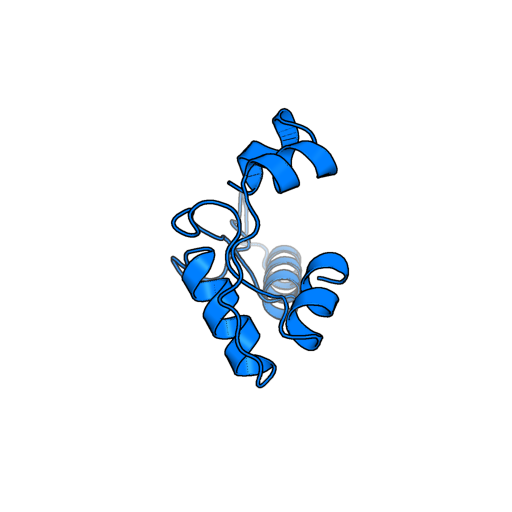6 86 PHE A CA 1
ATOM 625 C C . PHE A 1 86 ? 6.566 7.803 14.299 1.00 89.56 86 PHE A C 1
ATOM 627 O O . PHE A 1 86 ? 7.459 8.223 13.563 1.00 89.56 86 PHE A O 1
ATOM 634 N N . GLY A 1 87 ? 6.087 8.537 15.304 1.00 92.81 87 GLY A N 1
ATOM 635 C CA . GLY A 1 87 ? 6.322 9.976 15.458 1.00 92.81 87 GLY A CA 1
ATOM 636 C C . GLY A 1 87 ? 5.389 10.814 14.573 1.00 92.81 87 GLY A C 1
ATOM 637 O O . GLY A 1 87 ? 4.919 10.352 13.532 1.00 92.81 87 GLY A O 1
ATOM 638 N N . ARG A 1 88 ? 5.119 12.067 14.971 1.00 89.44 88 ARG A N 1
ATOM 639 C CA . ARG A 1 88 ? 4.147 12.949 14.286 1.00 89.44 88 ARG A CA 1
ATOM 640 C C . ARG A 1 88 ? 4.468 13.194 12.811 1.00 89.44 88 ARG A C 1
ATOM 642 O O . ARG A 1 88 ? 3.563 13.137 11.988 1.00 89.44 88 ARG A O 1
ATOM 649 N N . GLU A 1 89 ? 5.738 13.419 12.482 1.00 89.69 89 GLU A N 1
ATOM 650 C CA . GLU A 1 89 ? 6.166 13.748 11.115 1.00 89.69 89 GLU A CA 1
ATOM 651 C C . GLU A 1 89 ? 5.958 12.602 10.124 1.00 89.69 89 GLU A C 1
ATOM 653 O O . GLU A 1 89 ? 5.634 12.843 8.969 1.00 89.69 89 GLU A O 1
ATOM 658 N N . ARG A 1 90 ? 6.114 11.348 10.562 1.00 86.88 90 ARG A N 1
ATOM 659 C CA . ARG A 1 90 ? 5.899 10.173 9.702 1.00 86.88 90 ARG A CA 1
ATOM 660 C C . ARG A 1 90 ? 4.450 9.709 9.719 1.00 86.88 90 ARG A C 1
ATOM 662 O O . ARG A 1 90 ? 3.954 9.213 8.714 1.00 86.88 90 ARG A O 1
ATOM 669 N N . ALA A 1 91 ? 3.759 9.893 10.843 1.00 88.56 91 ALA A N 1
ATOM 670 C CA . ALA A 1 91 ? 2.361 9.506 10.978 1.00 88.56 91 ALA A CA 1
ATOM 671 C C . ALA A 1 91 ? 1.444 10.246 9.993 1.00 88.56 91 ALA A C 1
ATOM 673 O O . ALA A 1 91 ? 0.473 9.655 9.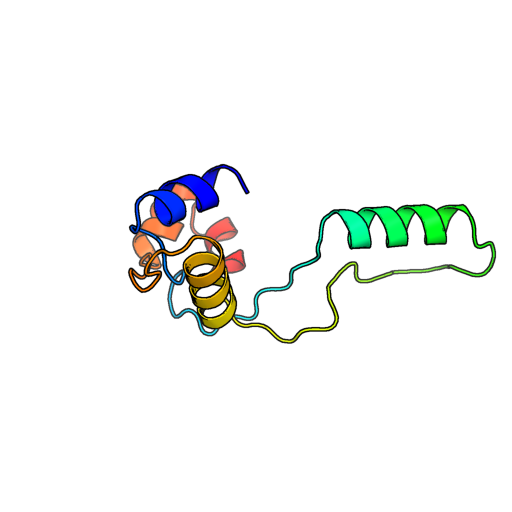543 1.00 88.56 91 ALA A O 1
ATOM 674 N N . ILE A 1 92 ? 1.762 11.487 9.605 1.00 87.69 92 ILE A N 1
ATOM 675 C CA . ILE A 1 92 ? 0.957 12.247 8.632 1.00 87.69 92 ILE A CA 1
ATOM 676 C C . ILE A 1 92 ? 0.873 11.584 7.249 1.00 87.69 92 ILE A C 1
ATOM 678 O O . ILE A 1 92 ? -0.075 11.826 6.520 1.00 87.69 92 ILE A O 1
ATOM 682 N N . MET A 1 93 ? 1.830 10.722 6.889 1.00 86.62 93 MET A N 1
ATOM 683 C CA . MET A 1 93 ? 1.782 9.968 5.630 1.00 86.62 93 MET A CA 1
ATOM 684 C C . MET A 1 93 ? 0.777 8.806 5.678 1.00 86.62 93 MET A C 1
ATOM 686 O O . MET A 1 93 ? 0.440 8.243 4.641 1.00 86.62 93 MET A O 1
ATOM 690 N N . LEU A 1 94 ? 0.349 8.405 6.880 1.00 84.56 94 LEU A N 1
ATOM 691 C CA . LEU A 1 94 ? -0.524 7.254 7.122 1.00 84.56 94 LEU A CA 1
ATOM 692 C C . LEU A 1 94 ? -1.944 7.647 7.550 1.00 84.56 94 LEU A C 1
ATOM 694 O O . LEU A 1 94 ? -2.806 6.766 7.578 1.00 84.56 94 LEU A O 1
ATOM 698 N N . LEU A 1 95 ? -2.169 8.904 7.943 1.00 86.75 95 LEU A N 1
ATOM 699 C CA . LEU A 1 95 ? -3.395 9.395 8.585 1.00 86.75 95 LEU A CA 1
ATOM 700 C C . LEU A 1 95 ? -4.276 10.229 7.659 1.00 86.75 95 LEU A C 1
ATOM 702 O O . LEU A 1 95 ? -3.721 10.920 6.782 1.00 86.75 95 LEU A O 1
#

Sequence (95 aa):
MGHMLLPFRLGLGGPIGSGHQFFPWIHIGDLAGILTHALEANHVHGVLNGVAPSSATNAEFAQTLGAALGRRAFIPLPSTVVQAVFGRERAIMLL

Radius of gyration: 15.95 Å; chains: 1; bounding box: 27×29×45 Å

Organism: Pongo abelii (NCBI:txid9601)

Foldseek 3Di:
DVVQVVCLLVLNAAAEAPQQAWDFDADPVQLVVVVVCCVPPPVDDDDDDRGDPDRGTRRNVQCVSSVVSVHHHHNYHHLVNLCVVPNPVVSVVRD

pLDDT: mean 92.84, std 6.34, range [59.97, 98.38]